Protein 2YGN (pdb70)

Foldseek 3Di:
DAQKWKWAAQVLVCVFPVGRHIGTQADRQGDPCCPPPVVVVVADAGEAVDFKGKMKIARQDPWKKKKAFPFQQKPAVFWGGKDWPDPRIDIGHNIDIIIIGTGGPQPFAKIKTDGDMFMATPVRDTRGNPPPDIHIHGHD

CATH classification: 2.60.40.2170

B-factor: mean 44.49, std 20.88, range [18.95, 128.56]

Organism: Homo sapiens (NCBI:txid9606)

InterPro domains:
  IPR000742 EGF-like domain [PS00022] (198-209)
  IPR000742 EGF-like domain [PS00022] (294-305)
  IPR000742 EGF-like domain [PS00022] (326-337)
  IPR000742 EGF-like domain [PS01186] (198-209)
  IPR000742 EGF-like domain [PS01186] (294-305)
  IPR000742 EGF-like domain [PS01186] (326-337)
  IPR000742 EGF-like domain [PS50026] (178-210)
  IPR000742 EGF-like domain [PS50026] (211-242)
  IPR000742 EGF-like domain [PS50026] (274-306)
  IPR000742 EGF-like domain [PS50026] (307-338)
  IPR000742 EGF-like domain [SM00181] (181-210)
  IPR000742 EGF-like domain [SM00181] (213-242)
  IPR000742 EGF-like domain [SM00181] (245-274)
  IPR000742 EGF-like domain [SM00181] (277-306)
  IPR000742 EGF-like domain [SM00181] (309-338)
  IPR003306 WIF domain [PF02019] (38-171)
  IPR003306 WIF domain [PS50814] (38-177)
  IPR003306 WIF domain [SM00469] (35-179)
  IPR013032 EGF-like, conserved site [PF12661] (186-204)
  IPR013032 EGF-like, conserved site [PF12661] (218-236)

Nearest PDB structures (foldseek):
  2ygn-assembly1_A-2  TM=1.007E+00  e=1.236E-25  Homo sapiens
  2ygo-assembly1_A-2  TM=1.006E+00  e=1.658E-24  Homo sapiens
  2ygp-assembly1_A-2  TM=1.005E+00  e=6.072E-24  Homo sapiens
  2ygq-assembly1_A  TM=9.968E-01  e=1.737E-22  Homo sapiens
  8rbz-assembly1_g  TM=4.155E-01  e=3.427E-02  Homo sapiens

Secondary structure (DSSP, 8-state):
---EEEEE-HHHHHHHHS--S-EEEES----GGGTS---GGG---B-TT-SEEEEEEEE-SSS-EEEEEEEEEE----BPPPEESS-SEEEPP--EEEEEE--B----EEEEEEEEEEEEETTS-B----TT--EEEEE-

Radius of gyration: 15.17 Å; Cα contacts (8 Å, |Δi|>4): 329; chains: 1; bounding box: 29×44×28 Å

Structure (mmCIF, N/CA/C/O backbone):
data_2YGN
#
_entry.id   2YGN
#
_cell.length_a   49.912
_cell.length_b   134.138
_cell.length_c   60.378
_cell.angle_alpha   90.00
_cell.angle_beta   90.00
_cell.angle_gamma   90.00
#
_symmetry.space_group_name_H-M   'C 2 2 2'
#
loop_
_entity.id
_entity.type
_entity.pdbx_description
1 polymer 'WNT INHIBITORY FACTOR 1'
2 non-polymer 1,2-DIACYL-SN-GLYCERO-3-PHOSHOCHOLINE
3 non-polymer 2-acetamido-2-deoxy-beta-D-glucopyranose
4 non-polymer 'ACETATE ION'
5 water water
#
loop_
_atom_site.group_PDB
_atom_site.id
_atom_site.type_symbol
_atom_site.label_atom_id
_atom_site.label_alt_id
_atom_site.label_comp_id
_atom_site.label_asym_id
_atom_site.label_entity_id
_atom_site.label_seq_id
_atom_site.pdbx_PDB_ins_code
_atom_site.Cartn_x
_atom_site.Cartn_y
_atom_site.Cartn_z
_atom_site.occupancy
_atom_site.B_iso_or_equiv
_atom_site.auth_seq_id
_atom_site.auth_comp_id
_atom_site.auth_asym_id
_atom_site.auth_atom_id
_atom_site.pdbx_PDB_model_num
ATOM 1 N N . THR A 1 2 ? 8.627 -36.901 7.781 1.00 94.13 33 THR A N 1
ATOM 2 C CA . THR A 1 2 ? 8.538 -35.596 8.437 1.00 92.49 33 THR A CA 1
ATOM 3 C C . THR A 1 2 ? 7.114 -35.028 8.345 1.00 91.33 33 THR A C 1
ATOM 4 O O . THR A 1 2 ? 6.309 -35.510 7.539 1.00 91.57 33 THR A O 1
ATOM 8 N N . GLY A 1 3 ? 6.824 -34.025 9.180 1.00 59.86 34 GLY A N 1
ATOM 9 C CA . GLY A 1 3 ? 5.526 -33.359 9.237 1.00 56.04 34 GLY A CA 1
ATOM 10 C C . GLY A 1 3 ? 5.195 -32.569 7.984 1.00 53.48 34 GLY A C 1
ATOM 11 O O . GLY A 1 3 ? 6.085 -32.230 7.193 1.00 54.44 34 GLY A O 1
ATOM 12 N N . SER A 1 4 ? 3.910 -32.274 7.790 1.00 41.08 35 SER A N 1
ATOM 13 C CA . SER A 1 4 ? 3.460 -31.548 6.603 1.00 39.07 35 SER A CA 1
ATOM 14 C C . SER A 1 4 ? 2.684 -30.274 6.930 1.00 37.96 35 SER A C 1
ATOM 15 O O . SER A 1 4 ? 2.340 -29.532 6.010 1.00 37.36 35 SER A O 1
ATOM 18 N N . LEU A 1 5 ? 2.361 -30.046 8.218 1.00 32.74 36 LEU A N 1
ATOM 19 C CA . LEU A 1 5 ? 1.597 -28.878 8.605 1.00 31.61 36 LEU A CA 1
ATOM 20 C C . LEU A 1 5 ? 2.410 -27.605 8.580 1.00 30.39 36 LEU A C 1
ATOM 21 O O . LEU A 1 5 ? 3.559 -27.593 9.040 1.00 28.28 36 LEU A O 1
ATOM 26 N N . TYR A 1 6 ? 1.800 -26.523 8.054 1.00 23.71 37 TYR A N 1
ATOM 27 C CA . TYR A 1 6 ? 2.399 -25.179 8.057 1.00 23.97 37 TYR A CA 1
ATOM 28 C C . TYR A 1 6 ? 1.382 -24.154 8.488 1.00 25.25 37 TYR A C 1
ATOM 29 O O . TYR A 1 6 ? 0.220 -24.219 8.081 1.00 23.22 37 TYR A O 1
ATOM 38 N N . LEU A 1 7 ? 1.835 -23.180 9.280 1.00 22.01 38 LEU A N 1
ATOM 39 C CA . LEU A 1 7 ? 1.065 -22.014 9.699 1.00 21.03 38 LEU A CA 1
ATOM 40 C C . LEU A 1 7 ? 2.028 -20.826 9.634 1.00 26.25 38 LEU A C 1
ATOM 41 O O . LEU A 1 7 ? 3.141 -20.890 10.183 1.00 26.10 38 LEU A O 1
ATOM 46 N N . TRP A 1 8 ? 1.622 -19.774 8.944 1.00 22.23 39 TRP A N 1
ATOM 47 C CA . TRP A 1 8 ? 2.463 -18.590 8.857 1.00 24.39 39 TRP A CA 1
ATOM 48 C C . TRP A 1 8 ? 1.658 -17.333 8.656 1.00 27.24 39 TRP A C 1
ATOM 49 O O . TRP A 1 8 ? 0.468 -17.397 8.351 1.00 24.76 39 TRP A O 1
ATOM 60 N N . ILE A 1 9 ? 2.309 -16.189 8.836 1.00 23.73 40 ILE A N 1
ATOM 61 C CA . ILE A 1 9 ? 1.707 -14.898 8.556 1.00 25.10 40 ILE A CA 1
ATOM 62 C C . ILE A 1 9 ? 2.425 -14.437 7.296 1.00 30.58 40 ILE A C 1
ATOM 63 O O . ILE A 1 9 ? 3.656 -14.351 7.302 1.00 29.48 40 ILE A O 1
ATOM 68 N N . ASP A 1 10 ? 1.666 -14.216 6.210 1.00 29.22 41 ASP A N 1
ATOM 69 C CA . ASP A 1 10 ? 2.235 -13.833 4.915 1.00 30.17 41 ASP A CA 1
ATOM 70 C C . ASP A 1 10 ? 2.975 -12.483 5.017 1.00 35.91 41 ASP A C 1
ATOM 71 O O . ASP A 1 10 ? 2.596 -11.637 5.822 1.00 33.79 41 ASP A O 1
ATOM 76 N N . ALA A 1 11 ? 4.007 -12.294 4.189 1.00 36.96 42 ALA A N 1
ATOM 77 C CA . ALA A 1 11 ? 4.856 -11.087 4.133 1.00 39.12 42 ALA A CA 1
ATOM 78 C C . ALA A 1 11 ? 4.086 -9.749 4.106 1.00 44.45 42 ALA A C 1
ATOM 79 O O . ALA A 1 11 ? 4.507 -8.795 4.770 1.00 44.72 42 ALA A O 1
ATOM 81 N N . HIS A 1 12 ? 2.947 -9.691 3.382 1.00 43.37 43 HIS A N 1
ATOM 82 C CA . HIS A 1 12 ? 2.151 -8.463 3.293 1.00 44.89 43 HIS A CA 1
ATOM 83 C C . HIS A 1 12 ? 1.478 -8.113 4.598 1.00 45.45 43 HIS A C 1
ATOM 84 O O . HIS A 1 12 ? 1.580 -6.971 5.060 1.00 45.25 43 HIS A O 1
ATOM 91 N N . GLN A 1 13 ? 0.861 -9.118 5.234 1.00 35.40 44 GLN A N 1
ATOM 92 C CA . GLN A 1 13 ? 0.232 -8.956 6.529 1.00 32.38 44 GLN A CA 1
ATOM 93 C C . GLN A 1 13 ? 1.288 -8.632 7.572 1.00 35.42 44 GLN A C 1
ATOM 94 O O . GLN A 1 13 ? 1.046 -7.790 8.431 1.00 33.76 44 GLN A O 1
ATOM 100 N N . ALA A 1 14 ? 2.451 -9.307 7.511 1.00 32.89 45 ALA A N 1
ATOM 101 C CA . ALA A 1 14 ? 3.552 -9.093 8.452 1.00 34.26 45 ALA A CA 1
ATOM 102 C C . ALA A 1 14 ? 4.050 -7.625 8.375 1.00 43.44 45 ALA A C 1
ATOM 103 O O . ALA A 1 14 ? 4.315 -7.015 9.412 1.00 44.05 45 ALA A O 1
ATOM 105 N N . ARG A 1 15 ? 4.164 -7.079 7.145 1.00 39.50 46 ARG A N 1
ATOM 106 C CA . ARG A 1 15 ? 4.578 -5.695 6.889 1.00 42.26 46 ARG A CA 1
ATOM 107 C C . ARG A 1 15 ? 3.650 -4.715 7.620 1.00 46.65 46 ARG A C 1
ATOM 108 O O . ARG A 1 15 ? 4.126 -3.870 8.363 1.00 47.06 46 ARG A O 1
ATOM 116 N N . VAL A 1 16 ? 2.329 -4.881 7.451 1.00 46.41 47 VAL A N 1
ATOM 117 C CA . VAL A 1 16 ? 1.268 -4.089 8.092 1.00 46.96 47 VAL A CA 1
ATOM 118 C C . VAL A 1 16 ? 1.373 -4.186 9.633 1.00 50.34 47 VAL A C 1
ATOM 119 O O . VAL A 1 16 ? 1.137 -3.203 10.338 1.00 49.25 47 VAL A O 1
ATOM 123 N N . LEU A 1 17 ? 1.744 -5.373 10.148 1.00 43.40 48 LEU A N 1
ATOM 124 C CA . LEU A 1 17 ? 1.824 -5.602 11.580 1.00 43.29 48 LEU A CA 1
ATOM 125 C C . LEU A 1 17 ? 3.115 -5.130 12.247 1.00 50.19 48 LEU A C 1
ATOM 126 O O . LEU A 1 17 ? 3.033 -4.480 13.282 1.00 50.45 48 LEU A O 1
ATOM 131 N N . ILE A 1 18 ? 4.291 -5.489 11.705 1.00 51.99 49 ILE A N 1
ATOM 132 C CA . ILE A 1 18 ? 5.596 -5.153 12.313 1.00 53.92 49 ILE A CA 1
ATOM 133 C C . ILE A 1 18 ? 6.561 -4.288 11.469 1.00 61.66 49 ILE A C 1
ATOM 134 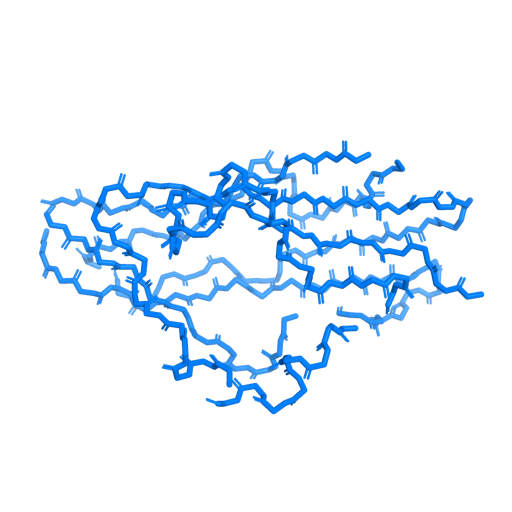O O . ILE A 1 18 ? 7.649 -3.971 11.945 1.00 63.12 49 ILE A O 1
ATOM 139 N N . GLY A 1 19 ? 6.187 -3.959 10.236 1.00 67.96 50 GLY A N 1
ATOM 140 C CA . GLY A 1 19 ? 7.018 -3.146 9.351 1.00 70.16 50 GLY A CA 1
ATOM 141 C C . GLY A 1 19 ? 7.960 -3.902 8.429 1.00 76.30 50 GLY A C 1
ATOM 142 O O . GLY A 1 19 ? 8.435 -3.327 7.443 1.00 77.52 50 GLY A O 1
ATOM 143 N N . PHE A 1 20 ? 8.254 -5.184 8.743 1.00 76.39 51 PHE A N 1
ATOM 144 C CA . PHE A 1 20 ? 9.156 -6.036 7.958 1.00 76.60 51 PHE A CA 1
ATOM 145 C C . PHE A 1 20 ? 8.365 -6.967 7.026 1.00 76.42 51 PHE A C 1
ATOM 146 O O . PHE A 1 20 ? 7.560 -7.772 7.498 1.00 74.80 51 PHE A O 1
ATOM 154 N N . GLU A 1 21 ? 8.574 -6.832 5.704 1.00 54.15 52 GLU A N 1
ATOM 155 C CA . GLU A 1 21 ? 7.883 -7.623 4.686 1.00 51.42 52 GLU A CA 1
ATOM 156 C C . GLU A 1 21 ? 8.605 -8.952 4.426 1.00 52.13 52 GLU A C 1
ATOM 157 O O . GLU A 1 21 ? 9.409 -9.079 3.501 1.00 52.14 52 GLU A O 1
ATOM 163 N N . GLU A 1 22 ? 8.306 -9.941 5.286 1.00 52.78 53 GLU A N 1
ATOM 164 C CA . GLU A 1 22 ? 8.846 -11.292 5.257 1.00 50.73 53 GLU A CA 1
ATOM 165 C C . GLU A 1 22 ? 7.849 -12.201 5.983 1.00 47.41 53 GLU A C 1
ATOM 166 O O . GLU A 1 22 ? 7.245 -11.788 6.981 1.00 44.48 53 GLU A O 1
ATOM 172 N N . ASP A 1 23 ? 7.660 -13.418 5.466 1.00 43.21 54 ASP A N 1
ATOM 173 C CA . ASP A 1 23 ? 6.766 -14.411 6.072 1.00 40.00 54 ASP A CA 1
ATOM 174 C C . ASP A 1 23 ? 7.205 -14.685 7.503 1.00 41.15 54 ASP A C 1
ATOM 175 O O . ASP A 1 23 ? 8.401 -14.824 7.744 1.00 42.67 54 ASP A O 1
ATOM 180 N N . ILE A 1 24 ? 6.247 -14.751 8.446 1.00 32.45 55 ILE A N 1
ATOM 181 C CA . ILE A 1 24 ? 6.539 -15.100 9.842 1.00 31.11 55 ILE A CA 1
ATOM 182 C C . ILE A 1 24 ? 6.052 -16.532 10.008 1.00 33.17 55 ILE A C 1
ATOM 183 O O . ILE A 1 24 ? 4.845 -16.748 10.038 1.00 29.07 55 ILE A O 1
ATOM 188 N N . LEU A 1 25 ? 6.987 -17.485 10.129 1.00 33.73 56 LEU A N 1
ATOM 189 C CA . LEU A 1 25 ? 6.722 -18.907 10.274 1.00 34.06 56 LEU A CA 1
ATOM 190 C C . LEU A 1 25 ? 6.357 -19.213 11.713 1.00 36.44 56 LEU A C 1
ATOM 191 O O . LEU A 1 25 ? 7.127 -18.907 12.622 1.00 37.98 56 LEU A O 1
ATOM 196 N N . ILE A 1 26 ? 5.185 -19.820 11.921 1.00 29.63 57 ILE A N 1
ATOM 197 C CA . ILE A 1 26 ? 4.705 -20.201 13.260 1.00 26.71 57 ILE A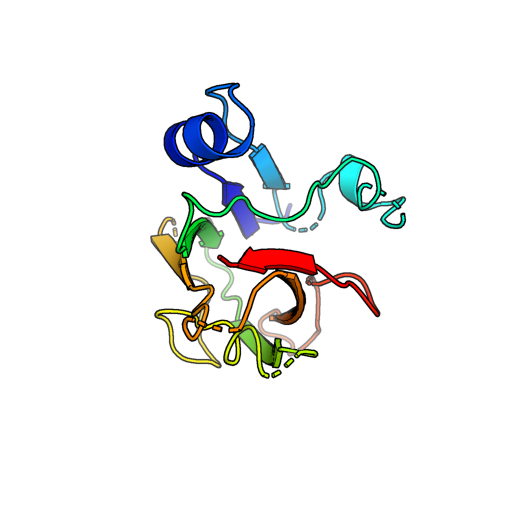 CA 1
ATOM 198 C C . ILE A 1 26 ? 4.847 -21.707 13.431 1.00 30.61 57 ILE A C 1
ATOM 199 O O . ILE A 1 26 ? 5.281 -22.176 14.479 1.00 29.18 57 ILE A O 1
ATOM 204 N N . VAL A 1 27 ? 4.461 -22.472 12.401 1.00 24.76 58 VAL A N 1
ATOM 205 C CA . VAL A 1 27 ? 4.587 -23.922 12.385 1.00 24.05 58 VAL A CA 1
ATOM 206 C C . VAL A 1 27 ? 5.216 -24.286 11.041 1.00 29.02 58 VAL A C 1
ATOM 207 O O . VAL A 1 27 ? 4.742 -23.814 10.015 1.00 26.02 58 VAL A O 1
ATOM 211 N N . SER A 1 28 ? 6.274 -25.097 11.047 1.00 31.38 59 SER A N 1
ATOM 212 C CA . SER A 1 28 ? 6.907 -25.565 9.807 1.00 34.34 59 SER A CA 1
ATOM 213 C C . SER A 1 28 ? 7.133 -27.037 9.924 1.00 38.94 59 SER A C 1
ATOM 214 O O . SER A 1 28 ? 7.751 -27.499 10.891 1.00 37.84 59 SER A O 1
ATOM 217 N N . GLU A 1 29 ? 6.585 -27.791 8.954 1.00 36.30 60 GLU A N 1
ATOM 218 C CA . GLU A 1 29 ? 6.648 -29.255 8.899 1.00 36.43 60 GLU A CA 1
ATOM 219 C C . GLU A 1 29 ? 6.120 -29.879 10.195 1.00 37.68 60 GLU A C 1
ATOM 220 O O . GLU A 1 29 ? 6.752 -30.764 10.777 1.00 36.33 60 GLU A O 1
ATOM 226 N N . GLY A 1 30 ? 4.973 -29.385 10.645 1.00 31.10 61 GLY A N 1
ATOM 227 C CA . GLY A 1 30 ? 4.314 -29.881 11.847 1.00 31.31 61 GLY A CA 1
ATOM 228 C C . GLY A 1 30 ? 5.002 -29.550 13.158 1.00 35.69 61 GLY A C 1
ATOM 229 O O . GLY A 1 30 ? 4.622 -30.093 14.190 1.00 34.61 61 GLY A O 1
ATOM 241 N N . MET A 1 32 ? 6.355 -26.476 15.959 1.00 32.64 63 MET A N 1
ATOM 242 C CA . MET A 1 32 ? 6.268 -25.085 16.424 1.00 32.84 63 MET A CA 1
ATOM 243 C C . MET A 1 32 ? 7.600 -24.383 16.170 1.00 37.79 63 MET A C 1
ATOM 244 O O . MET A 1 32 ? 8.642 -24.993 16.390 1.00 38.50 63 MET A O 1
ATOM 249 N N . ALA A 1 33 ? 7.575 -23.137 15.667 1.00 33.73 64 ALA A N 1
ATOM 250 C CA . ALA A 1 33 ? 8.799 -22.358 15.394 1.00 35.75 64 ALA A CA 1
ATOM 251 C C . ALA A 1 33 ? 9.625 -22.146 16.691 1.00 43.50 64 ALA A C 1
ATOM 252 O O . ALA A 1 33 ? 9.021 -22.028 17.770 1.00 40.71 64 ALA A O 1
ATOM 254 N N . PRO A 1 34 ? 10.986 -22.133 16.618 1.00 52.85 65 PRO A N 1
ATOM 255 C CA . PRO A 1 34 ? 11.790 -22.007 17.856 1.00 54.39 65 PRO A CA 1
ATOM 256 C C . PRO A 1 34 ? 11.489 -20.805 18.739 1.00 57.95 65 PRO A C 1
ATOM 257 O O . PRO A 1 34 ? 11.544 -20.954 19.959 1.00 57.43 65 PRO A O 1
ATOM 261 N N . PHE A 1 35 ? 11.090 -19.653 18.148 1.00 50.32 66 PHE A N 1
ATOM 262 C CA . PHE A 1 35 ? 10.744 -18.450 18.916 1.00 50.49 66 PHE A CA 1
ATOM 263 C C . PHE A 1 35 ? 9.556 -18.643 19.872 1.00 52.40 66 PHE A C 1
ATOM 264 O O . PHE A 1 35 ? 9.419 -17.873 20.811 1.00 52.64 66 PHE A O 1
ATOM 272 N N . THR A 1 36 ? 8.708 -19.663 19.642 1.00 46.39 67 THR A N 1
ATOM 273 C CA . THR A 1 3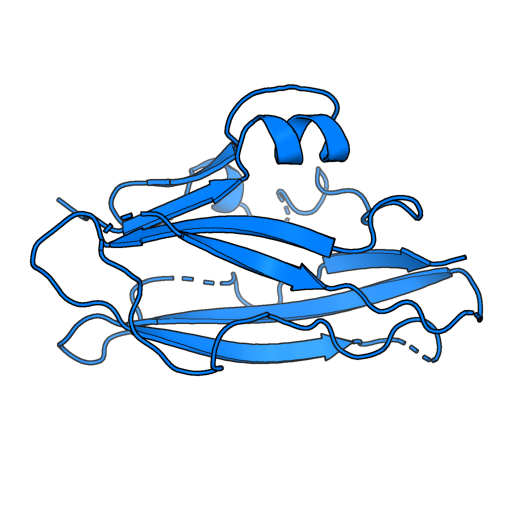6 ? 7.524 -19.915 20.469 1.00 45.40 67 THR A CA 1
ATOM 274 C C . THR A 1 36 ? 7.772 -20.847 21.670 1.00 50.18 67 THR A C 1
ATOM 275 O O . THR A 1 36 ? 6.900 -20.939 22.540 1.00 49.72 67 THR A O 1
ATOM 279 N N . HIS A 1 37 ? 8.919 -21.561 21.704 1.00 57.58 68 HIS A N 1
ATOM 280 C CA . HIS A 1 37 ? 9.266 -22.535 22.767 1.00 58.73 68 HIS A CA 1
ATOM 281 C C . HIS A 1 37 ? 9.238 -21.881 24.166 1.00 61.50 68 HIS A C 1
ATOM 282 O O . HIS A 1 37 ? 8.520 -22.352 25.061 1.00 61.92 68 HIS A O 1
ATOM 289 N N . ASP A 1 38 ? 9.958 -20.755 24.322 1.00 41.00 69 ASP A N 1
ATOM 290 C CA . ASP A 1 38 ? 9.940 -19.963 25.554 1.00 39.31 69 ASP A CA 1
ATOM 291 C C . ASP A 1 38 ? 8.847 -18.918 25.298 1.00 39.71 69 ASP A C 1
ATOM 292 O O . ASP A 1 38 ? 9.117 -17.754 24.967 1.00 39.33 69 ASP A O 1
ATOM 297 N N . PHE A 1 39 ? 7.605 -19.364 25.418 1.00 37.37 70 PHE A N 1
ATOM 298 C CA . PHE A 1 39 ? 6.443 -18.556 25.098 1.00 37.17 70 PHE A CA 1
ATOM 299 C C . PHE A 1 39 ? 6.291 -17.255 25.851 1.00 38.79 70 PHE A C 1
ATOM 300 O O . PHE A 1 39 ? 5.877 -16.251 25.253 1.00 36.85 70 PHE A O 1
ATOM 308 N N . ARG A 1 40 ? 6.619 -17.250 27.152 1.00 32.48 71 ARG A N 1
ATOM 309 C CA . ARG A 1 40 ? 6.513 -16.018 27.940 1.00 32.93 71 ARG A CA 1
ATOM 310 C C . ARG A 1 40 ? 7.476 -14.965 27.461 1.00 38.29 71 ARG A C 1
ATOM 311 O O . ARG A 1 40 ? 7.122 -13.781 27.432 1.00 38.90 71 ARG A O 1
ATOM 330 N N . ALA A 1 42 ? 8.503 -14.807 24.292 1.00 40.06 73 ALA A N 1
ATOM 331 C CA . ALA A 1 42 ? 7.914 -14.458 22.988 1.00 39.46 73 ALA A CA 1
ATOM 332 C C . ALA A 1 42 ? 6.772 -13.453 23.132 1.00 42.49 73 ALA A C 1
ATOM 333 O O . ALA A 1 42 ? 6.721 -12.483 22.372 1.00 42.11 73 ALA A O 1
ATOM 335 N N . GLN A 1 43 ? 5.887 -13.645 24.131 1.00 39.86 74 GLN A N 1
ATOM 336 C CA . GLN A 1 43 ? 4.768 -12.731 24.409 1.00 40.92 74 GLN A CA 1
ATOM 337 C C . GLN A 1 43 ? 5.231 -11.300 24.719 1.00 49.71 74 GLN A C 1
ATOM 338 O O . GLN A 1 43 ? 4.474 -10.363 24.462 1.00 49.32 74 GLN A O 1
ATOM 344 N N . GLN A 1 44 ? 6.459 -11.128 25.284 1.00 49.00 75 GLN A N 1
ATOM 345 C CA . GLN A 1 44 ? 7.016 -9.799 25.599 1.00 51.53 75 GLN A CA 1
ATOM 346 C C . GLN A 1 44 ? 7.387 -9.022 24.344 1.00 57.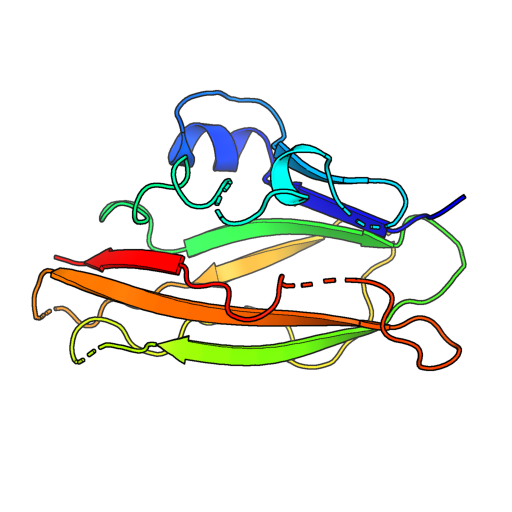63 75 GLN A C 1
ATOM 347 O O . GLN A 1 44 ? 7.357 -7.795 24.356 1.00 59.24 75 GLN A O 1
ATOM 353 N N . ARG A 1 45 ? 7.737 -9.738 23.269 1.00 59.09 76 ARG A N 1
ATOM 354 C CA . ARG A 1 45 ? 8.084 -9.171 21.969 1.00 59.74 76 ARG A CA 1
ATOM 355 C C . ARG A 1 45 ? 6.820 -9.014 21.085 1.00 62.24 76 ARG A C 1
ATOM 356 O O . ARG A 1 45 ? 6.927 -8.681 19.907 1.00 62.62 76 ARG A O 1
ATOM 364 N N . MET A 1 46 ? 5.632 -9.250 21.664 1.00 50.88 77 MET A N 1
ATOM 365 C CA . MET A 1 46 ? 4.336 -9.145 20.996 1.00 49.43 77 MET A CA 1
ATOM 366 C C . MET A 1 46 ? 3.585 -7.920 21.521 1.00 55.32 77 MET A C 1
ATOM 367 O O . MET A 1 46 ? 3.001 -7.999 22.602 1.00 54.36 77 MET A O 1
ATOM 372 N N . PRO A 1 47 ? 3.552 -6.776 20.798 1.00 70.41 78 PRO A N 1
ATOM 373 C CA . PRO A 1 47 ? 2.779 -5.635 21.310 1.00 71.05 78 PRO A CA 1
ATOM 374 C C . PRO A 1 47 ? 1.286 -5.833 21.040 1.00 71.61 78 PRO A C 1
ATOM 375 O O . PRO A 1 47 ? 0.904 -6.683 20.220 1.00 69.22 78 PRO A O 1
ATOM 379 N N . ALA A 1 48 ? 0.449 -5.077 21.767 1.00 53.12 79 ALA A N 1
ATOM 380 C CA . ALA A 1 48 ? -0.997 -5.093 21.616 1.00 52.56 79 ALA A CA 1
ATOM 381 C C . ALA A 1 48 ? -1.330 -4.637 20.203 1.00 56.91 79 ALA A C 1
ATOM 382 O O . ALA A 1 48 ? -0.848 -3.572 19.799 1.00 58.76 79 ALA A O 1
ATOM 384 N N . ILE A 1 49 ? -2.086 -5.473 19.427 1.00 43.52 80 ILE A N 1
ATOM 385 C CA . ILE A 1 49 ? -2.522 -5.215 18.038 1.00 41.87 80 ILE A CA 1
ATOM 386 C C . ILE A 1 49 ? -3.034 -3.753 17.899 1.00 46.61 80 ILE A C 1
ATOM 387 O O . ILE A 1 49 ? -3.936 -3.360 18.635 1.00 45.00 80 ILE A O 1
ATOM 392 N N . PRO A 1 50 ? -2.431 -2.944 17.002 1.00 52.97 81 PRO A N 1
ATOM 393 C CA . PRO A 1 50 ? -2.810 -1.524 16.906 1.00 54.28 81 PRO A CA 1
ATOM 394 C C . PRO A 1 50 ? -4.227 -1.247 16.444 1.00 56.99 81 PRO A C 1
ATOM 395 O O . PRO A 1 50 ? -4.854 -2.096 15.806 1.00 55.22 81 PRO A O 1
ATOM 399 N N . VAL A 1 51 ? -4.705 -0.021 16.736 1.00 47.57 82 VAL A N 1
ATOM 400 C CA . VAL A 1 51 ? -6.034 0.487 16.385 1.00 47.05 82 VAL A CA 1
ATOM 401 C C . VAL A 1 51 ? -6.356 0.388 14.898 1.00 50.09 82 VAL A C 1
ATOM 402 O O . VAL A 1 51 ? -7.519 0.166 14.563 1.00 50.29 82 VAL A O 1
ATOM 406 N N . ASN A 1 52 ? -5.344 0.550 14.012 1.00 48.78 83 ASN A N 1
ATOM 407 C CA . ASN A 1 52 ? -5.534 0.513 12.556 1.00 49.29 83 ASN A CA 1
ATOM 408 C C . ASN A 1 52 ? -5.853 -0.879 11.991 1.00 52.37 83 ASN A C 1
ATOM 409 O O . ASN A 1 52 ? -6.447 -0.977 10.908 1.00 51.95 83 ASN A O 1
ATOM 414 N N . ILE A 1 53 ? -5.445 -1.945 12.712 1.00 52.43 84 ILE A N 1
ATOM 415 C CA . ILE A 1 53 ? -5.678 -3.343 12.310 1.00 49.62 84 ILE A CA 1
ATOM 416 C C . ILE A 1 53 ? -7.001 -3.847 12.937 1.00 50.22 84 ILE A C 1
ATOM 417 O O . ILE A 1 53 ? -7.110 -3.868 14.151 1.00 50.94 84 ILE A O 1
ATOM 422 N N . HIS A 1 54 ? -8.000 -4.207 12.117 1.00 41.49 85 HIS A N 1
ATOM 423 C CA . HIS A 1 54 ? -9.300 -4.704 12.591 1.00 41.48 85 HIS A CA 1
ATOM 424 C C . HIS A 1 54 ? -9.368 -6.248 12.495 1.00 39.06 85 HIS A C 1
ATOM 425 O O . HIS A 1 54 ? -10.270 -6.872 13.053 1.00 34.80 85 HIS A O 1
ATOM 432 N N . SER A 1 55 ? -8.430 -6.841 11.739 1.00 38.86 86 SER A N 1
ATOM 433 C CA . SER A 1 55 ? -8.345 -8.282 11.516 1.00 37.35 86 SER A CA 1
ATOM 434 C C . SER A 1 55 ? -6.945 -8.654 11.058 1.00 40.01 86 SER A C 1
ATOM 435 O O . SER A 1 55 ? -6.206 -7.797 10.555 1.00 40.38 86 SER A O 1
ATOM 438 N N . MET A 1 56 ? -6.599 -9.942 11.197 1.00 35.77 87 MET A N 1
ATOM 439 C CA . MET A 1 56 ? -5.285 -10.455 10.834 1.00 34.63 87 MET A CA 1
ATOM 440 C C . MET A 1 56 ? -5.397 -11.726 9.984 1.00 34.30 87 MET A C 1
ATOM 441 O O . MET A 1 56 ? -6.213 -12.595 10.294 1.00 31.73 87 MET A O 1
ATOM 446 N N . ASN A 1 57 ? -4.551 -11.834 8.941 1.00 31.34 88 ASN A N 1
ATOM 447 C CA . ASN A 1 57 ? -4.538 -12.980 8.035 1.00 29.93 88 ASN A CA 1
ATOM 448 C C . ASN A 1 57 ? -3.477 -13.981 8.416 1.00 31.21 88 ASN A C 1
ATOM 449 O O . ASN A 1 57 ? -2.294 -13.644 8.461 1.00 29.96 88 ASN A O 1
ATOM 454 N N . PHE A 1 58 ? -3.907 -15.220 8.684 1.00 26.84 89 PHE A N 1
ATOM 455 C CA . PHE A 1 58 ? -3.005 -16.336 8.949 1.00 25.23 89 PHE A CA 1
ATOM 456 C C . PHE A 1 58 ? -3.125 -17.277 7.760 1.00 27.33 89 PHE A C 1
ATOM 457 O O . PHE A 1 58 ? -4.219 -17.448 7.230 1.00 27.25 89 PHE A O 1
ATOM 465 N N . THR A 1 59 ? -2.020 -17.888 7.351 1.00 21.72 90 THR A N 1
ATOM 466 C CA . THR A 1 59 ? -2.061 -18.829 6.242 1.00 21.37 90 THR A CA 1
ATOM 467 C C . THR A 1 59 ? -1.714 -20.207 6.759 1.00 24.64 90 THR A C 1
ATOM 468 O O . THR A 1 59 ? -0.741 -20.355 7.501 1.00 23.76 90 THR A O 1
ATOM 472 N N . TRP A 1 60 ? -2.517 -21.224 6.393 1.00 21.76 91 TRP A N 1
ATOM 473 C CA . TRP A 1 60 ? -2.192 -22.584 6.815 1.00 22.73 91 TRP A CA 1
ATOM 474 C C . TRP A 1 60 ? -2.389 -23.585 5.703 1.00 25.01 91 TRP A C 1
ATOM 475 O O . TRP A 1 60 ? -3.101 -23.305 4.743 1.00 23.02 91 TRP A O 1
ATOM 486 N N . GLN A 1 61 ? -1.747 -24.724 5.846 1.00 22.90 92 GLN A N 1
ATOM 487 C CA . GLN A 1 61 ? -1.846 -25.851 4.927 1.00 24.07 92 GLN A CA 1
ATOM 488 C C . GLN A 1 61 ? -1.381 -27.173 5.495 1.00 26.80 92 GLN A C 1
ATOM 489 O O . GLN A 1 61 ? -0.452 -27.223 6.309 1.00 23.88 92 GLN A O 1
ATOM 495 N N . ALA A 1 62 ? -2.017 -28.255 5.038 1.00 25.98 93 ALA A N 1
ATOM 496 C CA . ALA A 1 62 ? -1.617 -29.609 5.411 1.00 28.48 93 ALA A CA 1
ATOM 497 C C . ALA A 1 62 ? -1.127 -30.139 4.069 1.00 36.72 93 ALA A C 1
ATOM 498 O O . ALA A 1 62 ? -1.883 -30.668 3.272 1.00 37.49 93 ALA A O 1
ATOM 500 N N . ALA A 1 63 ? 0.119 -29.820 3.783 1.00 36.16 94 ALA A N 1
ATOM 501 C CA . ALA A 1 63 ? 0.823 -30.018 2.529 1.00 38.68 94 ALA A CA 1
ATOM 502 C C . ALA A 1 63 ? 0.951 -31.429 1.960 1.00 45.18 94 ALA A C 1
ATOM 503 O O . ALA A 1 63 ? 1.308 -31.528 0.786 1.00 46.19 94 ALA A O 1
ATOM 505 N N . GLY A 1 64 ? 0.697 -32.484 2.764 1.00 44.65 95 GLY A N 1
ATOM 506 C CA . GLY A 1 64 ? 0.796 -33.880 2.324 1.00 46.92 95 GLY A CA 1
ATOM 507 C C . GLY A 1 64 ? -0.513 -34.623 2.086 1.00 52.97 95 GLY A C 1
ATOM 508 O O . GLY A 1 64 ? -1.536 -33.993 1.805 1.00 54.25 95 GLY A O 1
ATOM 509 N N . GLN A 1 65 ? -0.486 -35.990 2.195 1.00 42.67 96 GLN A N 1
ATOM 510 C CA . GLN A 1 65 ? -1.639 -36.900 2.037 1.00 41.87 96 GLN A CA 1
ATOM 511 C C . GLN A 1 65 ? -2.392 -37.108 3.379 1.00 41.55 96 GLN A C 1
ATOM 512 O O . GLN A 1 65 ? -3.591 -37.390 3.379 1.00 38.87 96 GLN A O 1
ATOM 518 N N . ALA A 1 66 ? -1.677 -36.983 4.505 1.00 44.35 97 ALA A N 1
ATOM 519 C CA . ALA A 1 66 ? -2.240 -37.114 5.856 1.00 43.19 97 ALA A CA 1
ATOM 520 C C . ALA A 1 66 ? -3.306 -36.030 6.094 1.00 42.69 97 ALA A C 1
ATOM 521 O O . ALA A 1 66 ? -3.139 -34.904 5.632 1.00 41.82 97 ALA A O 1
ATOM 523 N N . GLU A 1 67 ? -4.418 -36.392 6.758 1.00 34.34 98 GLU A N 1
ATOM 524 C CA . GLU A 1 67 ? -5.501 -35.465 7.091 1.00 32.28 98 GLU A CA 1
ATOM 525 C C . GLU A 1 67 ? -5.284 -34.952 8.493 1.00 31.68 98 GLU A C 1
ATOM 526 O O . GLU A 1 67 ? -4.895 -35.719 9.376 1.00 30.54 98 GLU A O 1
ATOM 532 N N . TYR A 1 68 ? -5.524 -33.654 8.702 1.00 27.68 99 TYR A N 1
ATOM 533 C CA . TYR A 1 68 ? -5.400 -33.034 10.020 1.00 25.80 99 TYR A CA 1
ATOM 534 C C . TYR A 1 68 ? -6.627 -32.231 10.270 1.00 27.34 99 TYR A C 1
ATOM 535 O O . TYR A 1 68 ? -7.206 -31.659 9.343 1.00 27.58 99 TYR A O 1
ATOM 544 N N . PHE A 1 69 ? -7.047 -32.219 11.525 1.00 20.04 100 PHE A N 1
ATOM 545 C CA . PHE A 1 69 ? -8.281 -31.557 11.940 1.00 19.41 100 PHE A CA 1
ATOM 546 C C . PHE A 1 69 ? -7.955 -30.472 12.926 1.00 25.03 100 PHE A C 1
ATOM 547 O O . PHE A 1 69 ? -7.218 -30.707 13.878 1.00 26.05 100 PHE A O 1
ATOM 555 N N . TYR A 1 70 ? -8.538 -29.303 12.739 1.00 21.16 101 TYR A N 1
ATOM 556 C CA . TYR A 1 70 ? -8.317 -28.242 13.688 1.00 20.61 101 TYR A CA 1
ATOM 557 C C . TYR A 1 70 ? -9.604 -28.018 14.440 1.00 23.97 101 TYR A C 1
ATOM 558 O O . TYR A 1 70 ? -10.693 -28.321 13.935 1.00 23.45 101 TYR A O 1
ATOM 567 N N . GLU A 1 71 ? -9.490 -27.432 15.609 1.00 20.68 102 GLU A N 1
ATOM 568 C CA . GLU A 1 71 ? -10.651 -27.018 16.378 1.00 21.35 102 GLU A CA 1
ATOM 569 C C . GLU A 1 71 ? -10.340 -25.779 17.186 1.00 24.94 102 GLU A C 1
ATOM 570 O O . GLU A 1 71 ? -9.353 -25.779 17.931 1.00 25.02 102 GLU A O 1
ATOM 576 N N . PHE A 1 72 ? -11.196 -24.742 17.069 1.00 19.21 103 PHE A N 1
ATOM 577 C CA . PHE A 1 72 ? -11.089 -23.535 17.884 1.00 20.18 103 PHE A CA 1
ATOM 578 C C . PHE A 1 72 ? -11.845 -23.822 19.157 1.00 26.69 103 PHE A C 1
ATOM 579 O O . PHE A 1 72 ? -13.079 -23.943 19.125 1.00 26.41 103 PHE A O 1
ATOM 587 N N . LEU A 1 73 ? -11.107 -24.025 20.263 1.00 24.20 104 LEU A N 1
ATOM 588 C CA . LEU A 1 73 ? -11.705 -24.348 21.573 1.00 25.07 104 LEU A CA 1
ATOM 589 C C . LEU A 1 73 ? -12.200 -23.136 22.330 1.00 30.28 104 LEU A C 1
ATOM 590 O O . LEU A 1 73 ? -13.138 -23.250 23.110 1.00 30.42 104 LEU A O 1
ATOM 595 N N . SER A 1 74 ? -11.551 -21.988 22.124 1.00 25.04 105 SER A N 1
ATOM 596 C CA . SER A 1 74 ? -11.903 -20.727 22.751 1.00 25.10 105 SER A CA 1
ATOM 597 C C . SER A 1 74 ? -11.540 -19.540 21.880 1.00 28.16 105 SER A C 1
ATOM 598 O O . SER A 1 74 ? -10.393 -19.399 21.437 1.00 26.69 105 SER A O 1
ATOM 601 N N . LEU A 1 75 ? -12.541 -18.707 21.620 1.00 26.95 106 LEU A N 1
ATOM 602 C CA . LEU A 1 75 ? -12.475 -17.414 20.931 1.00 26.77 106 LEU A CA 1
ATOM 603 C C . LEU A 1 75 ? -13.181 -16.518 21.933 1.00 32.36 106 LEU A C 1
ATOM 604 O O . LEU A 1 75 ? -14.410 -16.449 21.940 1.00 31.35 106 LEU A O 1
ATOM 609 N N . ARG A 1 76 ? -12.409 -15.947 22.875 1.00 28.01 107 ARG A N 1
ATOM 610 C CA . ARG A 1 76 ? -13.011 -15.216 23.989 1.00 29.80 107 ARG A CA 1
ATOM 611 C C . ARG A 1 76 ? -12.338 -13.880 24.294 1.00 34.97 107 ARG A C 1
ATOM 612 O O . ARG A 1 76 ? -11.120 -13.846 24.467 1.00 33.94 107 ARG A O 1
ATOM 620 N N . SER A 1 77 ? -13.140 -12.795 24.433 1.00 29.92 108 SER A N 1
ATOM 621 C CA . SER A 1 77 ? -12.602 -11.496 24.855 1.00 31.47 108 SER A CA 1
ATOM 622 C C . SER A 1 77 ? -12.656 -11.506 26.367 1.00 36.16 108 SER A C 1
ATOM 623 O O . SER A 1 77 ? -13.647 -11.949 26.924 1.00 35.08 108 SER A O 1
ATOM 626 N N . LEU A 1 78 ? -11.625 -11.004 27.026 1.00 37.20 109 LEU A N 1
ATOM 627 C CA . LEU A 1 78 ? -11.628 -10.926 28.488 1.00 40.58 109 LEU A CA 1
ATOM 628 C C . LEU A 1 78 ? -12.060 -9.528 28.988 1.00 50.72 109 LEU A C 1
ATOM 629 O O . LEU A 1 78 ? -12.246 -9.324 30.197 1.00 52.87 109 LEU A O 1
ATOM 634 N N . ASP A 1 79 ? -12.295 -8.605 28.030 1.00 44.27 110 ASP A N 1
ATOM 635 C CA . ASP A 1 79 ? -12.743 -7.223 28.201 1.00 45.94 110 ASP A CA 1
ATOM 636 C C . ASP A 1 79 ? -13.900 -6.972 27.208 1.00 49.01 110 ASP A C 1
ATOM 637 O O . ASP A 1 79 ? -13.740 -6.282 26.197 1.00 47.89 110 ASP A O 1
ATOM 653 N N . GLY A 1 81 ? -16.446 -5.155 27.348 1.00 58.08 112 GLY A N 1
ATOM 654 C CA . GLY A 1 81 ? -16.882 -3.769 27.271 1.00 59.41 112 GLY A CA 1
ATOM 655 C C . GLY A 1 81 ? -16.105 -2.989 26.235 1.00 61.34 112 GLY A C 1
ATOM 656 O O . GLY A 1 81 ? -16.585 -1.964 25.746 1.00 62.99 112 GLY A O 1
ATOM 657 N N . ILE A 1 82 ? -14.887 -3.476 25.898 1.00 49.72 113 ILE A N 1
ATOM 658 C CA . ILE A 1 82 ? -13.970 -2.876 24.926 1.00 47.80 113 ILE A CA 1
ATOM 659 C C . ILE A 1 82 ? -14.064 -3.575 23.549 1.00 47.93 113 ILE A C 1
ATOM 660 O O . ILE A 1 82 ? -14.208 -2.908 22.521 1.00 47.28 113 ILE A O 1
ATOM 665 N N . MET A 1 83 ? -13.953 -4.916 23.536 1.00 44.16 114 MET A N 1
ATOM 666 C CA . MET A 1 83 ? -13.963 -5.708 22.303 1.00 40.49 114 MET A CA 1
ATOM 667 C C . MET A 1 83 ? -14.830 -6.909 22.501 1.00 41.42 114 MET A C 1
ATOM 668 O O . MET A 1 83 ? -14.772 -7.536 23.554 1.00 42.38 114 MET A O 1
ATOM 673 N N . ALA A 1 84 ? -15.617 -7.256 21.482 1.00 38.33 115 ALA A N 1
ATOM 674 C CA . ALA A 1 84 ? -16.421 -8.465 21.486 1.00 36.49 115 ALA A CA 1
ATOM 675 C C . ALA A 1 84 ? -15.450 -9.659 21.225 1.00 37.65 115 ALA A C 1
ATOM 676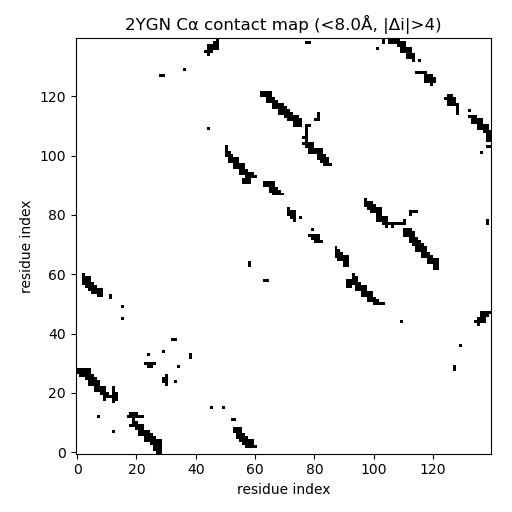 O O . ALA A 1 84 ? -14.276 -9.452 20.885 1.00 36.49 115 ALA A O 1
ATOM 678 N N . ASP A 1 85 ? -15.943 -10.880 21.359 1.00 33.77 116 ASP A N 1
ATOM 679 C CA . ASP A 1 85 ? -15.137 -12.095 21.165 1.00 31.52 116 ASP A CA 1
ATOM 680 C C . ASP A 1 85 ? -14.404 -12.091 19.821 1.00 33.86 116 ASP A C 1
ATOM 681 O O . ASP A 1 85 ? -15.013 -11.683 18.836 1.00 34.62 116 ASP A O 1
ATOM 686 N N . PRO A 1 86 ? -13.101 -12.482 19.743 1.00 29.53 117 PRO A N 1
ATOM 687 C CA . PRO A 1 86 ? -12.448 -12.566 18.424 1.00 28.56 117 PRO A CA 1
ATOM 6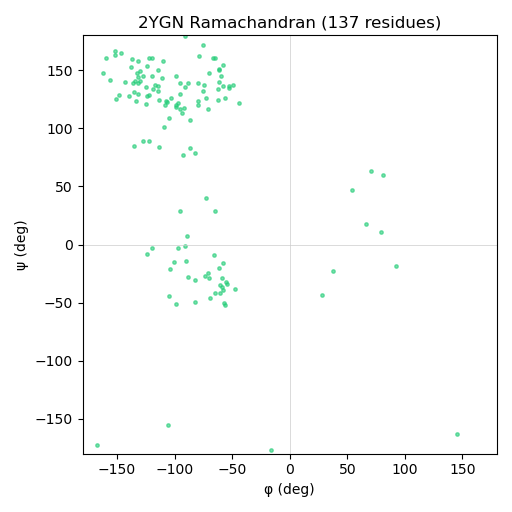88 C C . PRO A 1 86 ? -13.208 -13.527 17.509 1.00 29.28 117 PRO A C 1
ATOM 689 O O . PRO A 1 86 ? -13.892 -14.433 17.981 1.00 27.59 117 PRO A O 1
ATOM 693 N N . THR A 1 87 ? -13.096 -13.325 16.209 1.00 27.61 118 THR A N 1
ATOM 694 C CA . THR A 1 87 ? -13.836 -14.171 15.269 1.00 27.77 118 THR A CA 1
ATOM 695 C C . THR A 1 87 ? -12.889 -14.858 14.321 1.00 28.72 118 THR A C 1
ATOM 696 O O . THR A 1 87 ? -11.778 -14.399 14.153 1.00 26.74 118 THR A O 1
ATOM 700 N N . VAL A 1 88 ? -13.335 -15.946 13.683 1.00 25.57 119 VAL A N 1
ATOM 701 C CA . VAL A 1 88 ? -12.597 -16.594 12.591 1.00 24.52 119 VAL A CA 1
ATOM 702 C C . VAL A 1 88 ? -13.607 -16.767 11.441 1.00 28.67 119 VAL A C 1
ATOM 703 O O . VAL A 1 88 ? -14.796 -16.929 11.718 1.00 29.66 119 VAL A O 1
ATOM 707 N N . ASN A 1 89 ? -13.157 -16.726 10.185 1.00 25.17 120 ASN A N 1
ATOM 708 C CA . ASN A 1 89 ? -14.055 -16.870 9.023 1.00 24.97 120 ASN A CA 1
ATOM 709 C C . ASN A 1 89 ? -14.092 -18.331 8.517 1.00 27.50 120 ASN A C 1
ATOM 710 O O . ASN A 1 89 ? -14.234 -18.598 7.318 1.00 26.40 120 ASN A O 1
ATOM 715 N N . VAL A 1 90 ? -13.870 -19.282 9.444 1.00 23.65 121 VAL A N 1
ATOM 716 C CA . VAL A 1 90 ? -13.869 -20.708 9.121 1.00 22.24 121 VAL A CA 1
ATOM 717 C C . VAL A 1 90 ? -14.756 -21.394 10.159 1.00 27.78 121 VAL A C 1
ATOM 718 O O . VAL A 1 90 ? -14.941 -20.826 11.245 1.00 26.80 121 VAL A O 1
ATOM 722 N N . PRO A 1 91 ? -15.296 -22.607 9.858 1.00 25.79 122 PRO A N 1
ATOM 723 C CA . PRO A 1 91 ? -16.064 -23.338 10.887 1.00 25.41 122 PRO A CA 1
ATOM 724 C C . PRO A 1 91 ? -15.158 -23.649 12.077 1.00 26.42 122 PRO A C 1
ATOM 725 O O . PRO A 1 91 ? -13.949 -23.807 11.887 1.00 24.06 122 PRO A O 1
ATOM 729 N N . LEU A 1 92 ? -15.728 -23.751 13.282 1.00 23.77 123 LEU A N 1
ATOM 730 C CA . LEU A 1 92 ? -14.958 -23.998 14.520 1.00 23.24 123 LEU A CA 1
ATOM 731 C C . LEU A 1 92 ? -14.199 -25.321 14.491 1.00 26.16 123 LEU A C 1
ATOM 732 O O . LEU A 1 92 ? -13.132 -25.435 15.094 1.00 24.06 123 LEU A O 1
ATOM 737 N N . LEU A 1 93 ? -14.784 -26.335 13.850 1.00 22.28 124 LEU A N 1
ATOM 738 C CA . LEU A 1 93 ? -14.157 -27.643 13.697 1.00 21.02 124 LEU A CA 1
ATOM 739 C C . LEU A 1 93 ? -14.064 -27.935 12.209 1.00 24.55 124 LEU A C 1
ATOM 740 O O . LEU A 1 93 ? -15.058 -27.836 11.493 1.00 24.20 124 LEU A O 1
ATOM 745 N N . GLY A 1 94 ? -12.891 -28.303 11.741 1.00 21.59 125 GLY A N 1
ATOM 746 C CA . GLY A 1 94 ? -12.760 -28.613 10.322 1.00 21.70 125 GLY A CA 1
ATOM 747 C C . GLY A 1 94 ? -11.457 -29.292 10.003 1.00 25.61 125 GLY A C 1
ATOM 748 O O . GLY A 1 94 ? -10.700 -29.644 10.918 1.00 23.46 125 GLY A O 1
ATOM 749 N N . THR A 1 95 ? -11.198 -29.467 8.707 1.00 22.11 126 THR A N 1
ATOM 750 C CA A THR A 1 95 ? -9.958 -30.080 8.223 0.50 21.76 126 THR A CA 1
ATOM 751 C CA B THR A 1 95 ? -9.951 -30.074 8.248 0.50 22.48 126 THR A CA 1
ATOM 752 C C . THR A 1 95 ? -8.962 -28.982 7.857 1.00 24.13 126 THR A C 1
ATOM 753 O O . THR A 1 95 ? -9.360 -27.955 7.309 1.00 22.82 126 THR A O 1
ATOM 760 N N . VAL A 1 96 ? -7.676 -29.194 8.129 1.00 21.08 127 VAL A N 1
ATOM 761 C CA . VAL A 1 96 ? -6.673 -28.226 7.723 1.00 20.83 127 VAL A CA 1
ATOM 762 C C . VAL A 1 96 ? -6.605 -28.424 6.191 1.00 23.84 127 VAL A C 1
ATOM 763 O O . VAL A 1 96 ? -6.438 -29.568 5.765 1.00 23.14 127 VAL A O 1
ATOM 767 N N . PRO A 1 97 ? -6.771 -27.367 5.365 1.00 20.26 128 PRO A N 1
ATOM 768 C CA . PRO A 1 97 ? -6.829 -27.588 3.911 1.00 21.20 128 PRO A CA 1
ATOM 769 C C . PRO A 1 97 ? -5.493 -27.996 3.313 1.00 26.35 128 PRO A C 1
ATOM 770 O O . PRO A 1 97 ? -4.455 -27.610 3.839 1.00 25.05 128 PRO A O 1
ATOM 774 N N . HIS A 1 98 ? -5.520 -28.824 2.249 1.00 22.41 129 HIS A N 1
ATOM 775 C CA . HIS A 1 98 ? -4.286 -29.240 1.576 1.00 23.44 129 HIS A CA 1
ATOM 776 C C . HIS A 1 98 ? -3.723 -28.066 0.765 1.00 28.57 129 HIS A C 1
ATOM 777 O O . HIS A 1 98 ? -2.508 -27.912 0.658 1.00 28.65 129 HIS A O 1
ATOM 795 N N . ALA A 1 100 ? -2.969 -24.214 0.497 1.00 24.29 131 ALA A N 1
ATOM 796 C CA . ALA A 1 100 ? -2.706 -23.080 1.418 1.00 23.06 131 ALA A CA 1
ATOM 797 C C . ALA A 1 100 ? -3.845 -22.077 1.359 1.00 27.35 131 ALA A C 1
ATOM 798 O O . ALA A 1 100 ? -4.261 -21.688 0.267 1.00 27.89 131 ALA A O 1
ATOM 800 N N . SER A 1 101 ? -4.442 -21.771 2.530 1.00 22.68 132 SER A N 1
ATOM 801 C CA . SER A 1 101 ? -5.638 -20.953 2.623 1.00 22.56 132 SER A CA 1
ATOM 802 C C . SER A 1 101 ? -5.488 -19.988 3.771 1.00 24.33 132 SER A C 1
ATOM 803 O O . SER A 1 101 ? -4.796 -20.281 4.743 1.00 22.23 132 SER A O 1
ATOM 806 N N . VAL A 1 102 ? -6.179 -18.855 3.664 1.00 22.94 133 VAL A N 1
ATOM 807 C CA . VAL A 1 102 ? -6.136 -17.778 4.634 1.00 23.05 133 VAL A CA 1
ATOM 808 C C . VAL A 1 102 ? -7.279 -17.891 5.614 1.00 26.70 133 VAL A C 1
ATOM 809 O O . VAL A 1 102 ? -8.441 -18.052 5.218 1.00 25.38 133 VAL A O 1
ATOM 813 N N . VAL A 1 103 ? -6.942 -17.818 6.898 1.00 22.71 134 VAL A N 1
ATOM 814 C CA . VAL A 1 103 ? -7.930 -17.745 7.964 1.00 22.74 134 VAL A CA 1
ATOM 815 C C . VAL A 1 103 ? -7.837 -16.296 8.450 1.00 27.96 134 VAL A C 1
ATOM 816 O O . VAL A 1 103 ? -6.750 -15.848 8.836 1.00 26.50 134 VAL A O 1
ATOM 820 N N . GLN A 1 104 ? -8.972 -15.569 8.427 1.00 26.06 135 GLN A N 1
ATOM 821 C CA . GLN A 1 104 ? -9.019 -14.184 8.886 1.00 26.69 135 GLN A CA 1
ATOM 822 C C . GLN A 1 104 ? -9.489 -14.155 10.339 1.00 29.64 135 GLN A C 1
ATOM 823 O O . G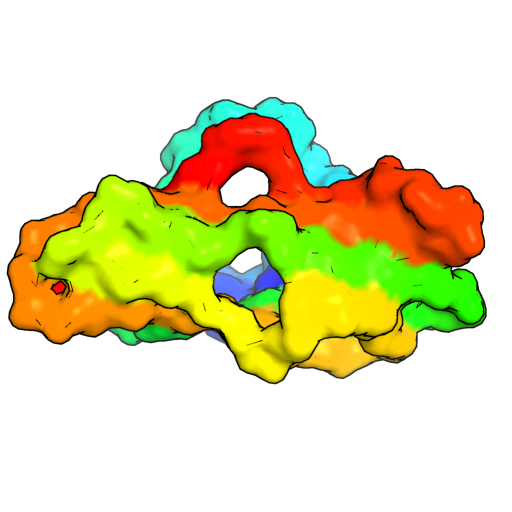LN A 1 104 ? -10.600 -14.591 10.639 1.00 29.22 135 GLN A O 1
ATOM 829 N N . VAL A 1 105 ? -8.627 -13.681 11.252 1.00 25.17 136 VAL A N 1
ATOM 830 C CA . VAL A 1 105 ? -9.007 -13.589 12.658 1.00 24.83 136 VAL A CA 1
ATOM 831 C C . VAL A 1 105 ? -9.423 -12.116 12.877 1.00 32.43 136 VAL A C 1
ATOM 832 O O . VAL A 1 105 ? -8.610 -11.240 12.644 1.00 32.39 136 VAL A O 1
ATOM 836 N N . GLY A 1 106 ? -10.665 -11.874 13.286 1.00 28.95 137 GLY A N 1
ATOM 837 C CA . GLY A 1 106 ? -11.196 -10.521 13.477 1.00 30.31 137 GLY A CA 1
ATOM 838 C C . GLY A 1 106 ? -11.174 -10.083 14.920 1.00 35.90 137 GLY A C 1
ATOM 839 O O . GLY A 1 106 ? -11.350 -10.918 15.823 1.00 34.41 137 GLY A O 1
ATOM 840 N N . PHE A 1 107 ? -10.928 -8.768 15.152 1.00 32.74 138 PHE A N 1
ATOM 841 C CA . PHE A 1 107 ? -10.872 -8.213 16.519 1.00 33.63 138 PHE A CA 1
ATOM 842 C C . PHE A 1 107 ? -11.930 -7.098 16.616 1.00 41.64 138 PHE A C 1
ATOM 843 O O . PHE A 1 107 ? -11.681 -5.975 16.182 1.00 44.00 138 PHE A O 1
ATOM 851 N N . PRO A 1 108 ? -13.172 -7.458 17.000 1.00 36.28 139 PRO A N 1
ATOM 852 C CA . PRO A 1 108 ? -14.271 -6.489 16.910 1.00 37.87 139 PRO A CA 1
ATOM 853 C C . PRO A 1 108 ? -14.423 -5.482 18.044 1.00 42.98 139 PRO A C 1
ATOM 854 O O . PRO A 1 108 ? -15.292 -5.645 18.909 1.00 41.91 139 PRO A O 1
ATOM 858 N N . CYS A 1 109 ? -13.574 -4.432 18.022 1.00 42.98 140 CYS A N 1
ATOM 859 C CA . CYS A 1 109 ? -13.640 -3.304 18.973 1.00 47.42 140 CYS A CA 1
ATOM 860 C C . CYS A 1 109 ? -15.050 -2.713 18.885 1.00 56.12 140 CYS A C 1
ATOM 861 O O . CYS A 1 109 ? -15.530 -2.440 17.781 1.00 54.19 140 CYS A O 1
ATOM 864 N N . LEU A 1 110 ? -15.741 -2.609 20.034 1.00 56.88 141 LEU A N 1
ATOM 865 C CA . LEU A 1 110 ? -17.125 -2.137 20.059 1.00 59.69 141 LEU A CA 1
ATOM 866 C C . LEU A 1 110 ? -17.342 -0.637 19.827 1.00 69.87 141 LEU A C 1
ATOM 867 O O . LEU A 1 110 ? -18.396 -0.249 19.323 1.00 71.08 141 LEU A O 1
ATOM 872 N N . GLY A 1 111 ? -16.350 0.176 20.169 1.00 59.25 142 GLY A N 1
ATOM 873 C CA . GLY A 1 111 ? -16.419 1.625 20.018 1.00 63.22 142 GLY A CA 1
ATOM 874 C C . GLY A 1 111 ? -17.178 2.322 21.132 1.00 73.36 142 GLY A C 1
ATOM 875 O O . GLY A 1 111 ? -17.219 3.552 21.172 1.00 75.49 142 GLY A O 1
ATOM 887 N N . GLN A 1 113 ? -16.293 2.119 24.212 1.00 91.59 144 GLN A N 1
ATOM 888 C CA . GLN A 1 113 ? -15.240 2.345 25.201 1.00 91.34 144 GLN A CA 1
ATOM 889 C C . GLN A 1 113 ? -13.881 2.545 24.502 1.00 93.75 144 GLN A C 1
ATOM 890 O O . GLN A 1 113 ? -13.816 2.570 23.266 1.00 93.40 144 GLN A O 1
ATOM 896 N N . ASP A 1 114 ? -12.805 2.700 25.291 1.00 93.98 145 ASP A N 1
ATOM 897 C CA . ASP A 1 114 ? -11.450 2.909 24.782 1.00 92.58 145 ASP A CA 1
ATOM 898 C C . ASP A 1 114 ? -10.447 2.166 25.675 1.00 91.99 145 ASP A C 1
ATOM 899 O O . ASP A 1 114 ? -10.612 2.148 26.898 1.00 92.59 145 ASP A O 1
ATOM 904 N N . GLY A 1 115 ? -9.437 1.553 25.057 1.00 63.86 146 GLY A N 1
ATOM 905 C CA . GLY A 1 115 ? -8.397 0.822 25.776 1.00 61.17 146 GLY A CA 1
ATOM 906 C C . GLY A 1 115 ? -7.850 -0.419 25.093 1.00 58.02 146 GLY A C 1
ATOM 907 O O . GLY A 1 115 ? -8.003 -0.595 23.883 1.00 55.47 146 GLY A O 1
ATOM 908 N N . VAL A 1 116 ? -7.180 -1.275 25.881 1.00 57.69 147 VAL A N 1
ATOM 909 C CA . VAL A 1 116 ? -6.559 -2.522 25.423 1.00 54.00 147 VAL A CA 1
ATOM 910 C C . VAL A 1 116 ? -7.390 -3.719 25.916 1.00 51.92 147 VAL A C 1
ATOM 911 O O . VAL A 1 116 ? -7.603 -3.863 27.122 1.00 50.40 147 VAL A O 1
ATOM 915 N N . ALA A 1 117 ? -7.866 -4.572 24.979 1.00 47.28 148 ALA A N 1
ATOM 916 C CA . ALA A 1 117 ? -8.65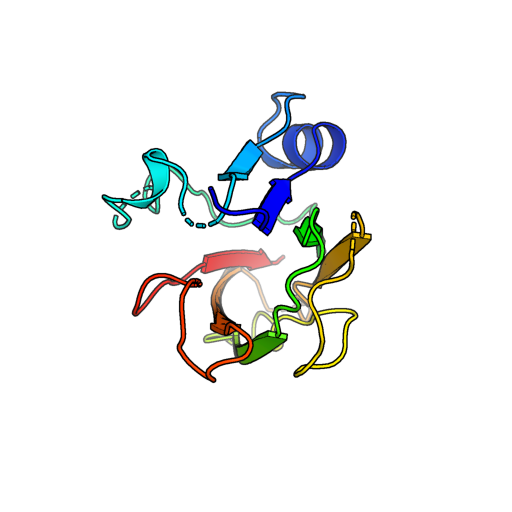9 -5.746 25.354 1.00 43.91 148 ALA A CA 1
ATOM 917 C C . ALA A 1 117 ? -7.834 -7.026 25.288 1.00 42.39 148 ALA A C 1
ATOM 918 O O . ALA A 1 117 ? -7.177 -7.285 24.276 1.00 40.65 148 ALA A O 1
ATOM 920 N N . ALA A 1 118 ? -7.818 -7.781 26.392 1.00 39.43 149 ALA A N 1
ATOM 921 C CA . ALA A 1 118 ? -7.152 -9.082 26.502 1.00 37.05 149 ALA A CA 1
ATOM 922 C C . ALA A 1 118 ? -8.083 -10.119 25.862 1.00 35.63 149 ALA A C 1
ATOM 923 O O . ALA A 1 118 ? -9.302 -10.031 26.029 1.00 34.65 149 ALA A O 1
ATOM 925 N N . PHE A 1 119 ? -7.525 -11.071 25.096 1.00 33.33 150 PHE A N 1
ATOM 926 C CA . PHE A 1 119 ? -8.357 -12.101 24.448 1.00 30.20 150 PHE A CA 1
ATOM 927 C C . PHE A 1 119 ? -7.596 -13.401 24.234 1.00 33.09 150 PHE A C 1
ATOM 928 O O . PHE A 1 119 ? -6.356 -13.411 24.239 1.00 32.09 150 PHE A O 1
ATOM 936 N N . GLU A 1 120 ? -8.355 -14.488 23.992 1.00 27.56 151 GLU A N 1
ATOM 937 C CA . GLU A 1 120 ? -7.817 -15.821 23.761 1.00 26.76 151 GLU A CA 1
ATOM 938 C C . GLU A 1 120 ? -8.215 -16.328 22.391 1.00 26.83 151 GLU A C 1
ATOM 939 O O . GLU A 1 120 ? -9.339 -16.101 21.930 1.00 25.94 151 GLU A O 1
ATOM 945 N N . VAL A 1 121 ? -7.310 -17.073 21.785 1.00 24.89 152 VAL A N 1
ATOM 946 C CA . VAL A 1 121 ? -7.553 -17.818 20.535 1.00 23.92 152 VAL A CA 1
ATOM 947 C C . VAL A 1 121 ? -6.923 -19.184 20.820 1.00 26.05 152 VAL A C 1
ATOM 948 O O . VAL A 1 121 ? -5.742 -19.397 20.541 1.00 25.45 152 VAL A O 1
ATOM 952 N N . ASP A 1 122 ? -7.687 -20.079 21.461 1.00 23.59 153 ASP A N 1
ATOM 953 C CA . ASP A 1 122 ? -7.208 -21.418 21.769 1.00 23.17 153 ASP A CA 1
ATOM 954 C C . ASP A 1 122 ? -7.635 -22.351 20.642 1.00 24.71 153 ASP A C 1
ATOM 955 O O . ASP A 1 122 ? -8.824 -22.631 20.488 1.00 23.79 153 ASP A O 1
ATOM 960 N N . VAL A 1 123 ? -6.659 -22.854 19.905 1.00 21.69 154 VAL A N 1
ATOM 961 C CA . VAL A 1 123 ? -6.860 -23.763 18.782 1.00 21.47 154 VAL A CA 1
ATOM 962 C C . VAL A 1 123 ? -5.978 -24.999 18.972 1.00 26.89 154 VAL A C 1
ATOM 963 O O . VAL A 1 123 ? -4.865 -24.906 19.497 1.00 28.52 154 VAL A O 1
ATOM 967 N N . ILE A 1 124 ? -6.481 -26.156 18.554 1.00 22.79 155 ILE A N 1
ATOM 968 C CA . ILE A 1 124 ? -5.762 -27.423 18.575 1.00 22.16 155 ILE A CA 1
ATOM 969 C C . ILE A 1 124 ? -5.762 -27.999 17.163 1.00 24.61 155 ILE A C 1
ATOM 970 O O . ILE A 1 124 ? -6.659 -27.689 16.374 1.00 23.67 155 ILE A O 1
ATOM 975 N N . VAL A 1 125 ? -4.762 -28.811 16.848 1.00 18.95 156 VAL A N 1
ATOM 976 C CA . VAL A 1 125 ? -4.680 -29.562 15.578 1.00 20.73 156 VAL A CA 1
ATOM 977 C C . VAL A 1 125 ? -4.530 -31.023 15.990 1.00 27.20 156 VAL A C 1
ATOM 978 O O . VAL A 1 125 ? -3.647 -31.353 16.803 1.00 27.93 156 VAL A O 1
ATOM 982 N N . MET A 1 126 ? -5.394 -31.884 15.445 1.00 23.77 157 MET A N 1
ATOM 983 C CA . MET A 1 126 ? -5.371 -33.317 15.732 1.00 24.24 157 MET A CA 1
ATOM 984 C C . MET A 1 126 ? -5.018 -34.105 14.493 1.00 25.72 157 MET A C 1
ATOM 985 O O . MET A 1 126 ? -5.353 -33.681 13.400 1.00 25.58 157 MET A O 1
ATOM 990 N N . ASN A 1 127 ? -4.366 -35.270 14.654 1.00 22.86 158 ASN A N 1
ATOM 991 C CA . ASN A 1 127 ? -4.062 -36.137 13.512 1.00 23.70 158 ASN A CA 1
ATOM 992 C C . ASN A 1 127 ? -5.243 -37.110 13.380 1.00 27.44 158 ASN A C 1
ATOM 993 O O . ASN A 1 127 ? -6.169 -37.062 14.201 1.00 25.74 158 ASN A O 1
ATOM 998 N N . SER A 1 128 ? -5.194 -37.993 12.389 1.00 25.97 159 SER A N 1
ATOM 999 C CA . SER A 1 128 ? -6.226 -39.000 12.095 1.00 25.70 159 SER A CA 1
ATOM 1000 C C . SER A 1 128 ? -6.406 -40.089 13.194 1.00 30.30 159 SER A C 1
ATOM 1001 O O . SER A 1 128 ? -7.409 -40.801 13.200 1.00 30.15 159 SER A O 1
ATOM 1004 N N . GLU A 1 129 ? -5.497 -40.123 14.188 1.00 31.19 160 GLU A N 1
ATOM 1005 C CA . GLU A 1 129 ? -5.571 -40.996 15.366 1.00 32.36 160 GLU A CA 1
ATOM 1006 C C . GLU A 1 129 ? -6.303 -40.299 16.525 1.00 35.76 160 GLU A C 1
ATOM 1007 O O . GLU A 1 129 ? -6.497 -40.905 17.577 1.00 36.98 160 GLU A O 1
ATOM 1013 N N . GLY A 1 130 ? -6.718 -39.048 16.316 1.00 31.10 161 GLY A N 1
ATOM 1014 C CA . GLY A 1 130 ? -7.396 -38.246 17.327 1.00 29.92 161 GLY A CA 1
ATOM 1015 C C . GLY A 1 130 ? -6.474 -37.626 18.362 1.00 34.33 161 GLY A C 1
ATOM 1016 O O . GLY A 1 130 ? -6.943 -37.093 19.365 1.00 36.62 161 GLY A O 1
ATOM 1017 N N . ASN A 1 131 ? -5.162 -37.666 18.143 1.00 28.08 162 ASN A N 1
ATOM 1018 C CA . ASN A 1 131 ? -4.230 -37.061 19.107 1.00 27.23 162 ASN A CA 1
ATOM 1019 C C . ASN A 1 131 ? -3.915 -35.600 18.803 1.00 29.40 162 ASN A C 1
ATOM 1020 O O . ASN A 1 131 ? -3.603 -35.274 17.656 1.00 26.86 162 ASN A O 1
ATOM 1025 N N . THR A 1 132 ? -3.925 -34.734 19.841 1.00 28.88 163 THR A N 1
ATOM 1026 C CA . THR A 1 132 ? -3.566 -33.316 19.690 1.00 28.72 163 THR A CA 1
ATOM 1027 C C . THR A 1 132 ? -2.059 -33.244 19.449 1.00 33.55 163 THR A C 1
ATOM 1028 O O . THR A 1 132 ? -1.291 -33.692 20.298 1.00 33.84 163 THR A O 1
ATOM 1032 N N . ILE A 1 133 ? -1.647 -32.760 18.265 1.00 28.10 164 ILE A N 1
ATOM 1033 C CA . ILE A 1 133 ? -0.220 -32.676 17.942 1.00 28.53 164 ILE A CA 1
ATOM 1034 C C . ILE A 1 133 ? 0.328 -31.238 18.034 1.00 31.34 164 ILE A C 1
ATOM 1035 O O . ILE A 1 133 ? 1.536 -31.057 18.090 1.00 31.60 164 ILE A O 1
ATOM 1040 N N . LEU A 1 134 ? -0.552 -30.222 17.956 1.00 27.31 165 LEU A N 1
ATOM 1041 C CA . LEU A 1 134 ? -0.211 -28.802 18.003 1.00 27.08 165 LEU A CA 1
ATOM 1042 C C . LEU A 1 134 ? -1.338 -28.053 18.683 1.00 31.04 165 LEU A C 1
ATOM 1043 O O . LEU A 1 134 ? -2.504 -28.458 18.564 1.00 29.05 165 LEU A O 1
ATOM 1059 N N . THR A 1 136 ? -2.403 -23.878 20.722 1.00 23.80 167 THR A N 1
ATOM 1060 C CA . THR A 1 136 ? -2.024 -22.576 21.243 1.00 24.39 167 THR A CA 1
ATOM 1061 C C . THR A 1 136 ? -1.339 -22.877 22.605 1.00 29.91 167 THR A C 1
ATOM 1062 O O . THR A 1 136 ? -1.849 -23.700 23.370 1.00 28.37 167 THR A O 1
ATOM 1066 N N . PRO A 1 137 ? -0.157 -22.297 22.884 1.00 28.78 168 PRO A N 1
ATOM 1067 C CA . PRO A 1 137 ? 0.493 -22.542 24.194 1.00 29.58 168 PRO A CA 1
ATOM 1068 C C . PRO A 1 137 ? -0.488 -22.324 25.350 1.00 33.42 168 PRO A C 1
ATOM 1069 O O . PRO A 1 137 ? -1.275 -21.384 25.305 1.00 31.72 168 PRO A O 1
ATOM 1073 N N . GLN A 1 138 ? -0.486 -23.205 26.362 1.00 34.02 169 GLN A N 1
ATOM 1074 C CA . GLN A 1 138 ? -1.415 -23.077 27.502 1.00 34.66 169 GLN A CA 1
ATOM 1075 C C . GLN A 1 138 ? -1.379 -21.702 28.165 1.00 37.09 169 GLN A C 1
ATOM 1076 O O . GLN A 1 138 ? -0.308 -21.104 28.319 1.00 35.54 169 GLN A O 1
ATOM 1082 N N . ASN A 1 139 ? -2.573 -21.145 28.436 1.00 30.76 170 ASN A N 1
ATOM 1083 C CA . ASN A 1 139 ? -2.763 -19.833 29.063 1.00 31.32 170 ASN A CA 1
ATOM 1084 C C . ASN A 1 139 ? -2.305 -18.609 28.245 1.00 33.24 170 ASN A C 1
ATOM 1085 O O . ASN A 1 139 ? -2.171 -17.521 28.797 1.00 32.79 170 ASN A O 1
ATOM 1090 N N . ALA A 1 140 ? -2.115 -18.773 26.921 1.00 30.32 171 ALA A N 1
ATOM 1091 C CA . ALA A 1 140 ? -1.726 -17.659 26.061 1.00 29.85 171 ALA A CA 1
ATOM 1092 C C . ALA A 1 140 ? -2.808 -16.592 26.070 1.00 34.56 171 ALA A C 1
ATOM 1093 O O . ALA A 1 140 ? -4.007 -16.903 25.986 1.00 32.23 171 ALA A O 1
ATOM 1095 N N . ILE A 1 141 ? -2.369 -15.340 26.216 1.00 33.30 172 ILE A N 1
ATOM 1096 C CA . ILE A 1 141 ? -3.204 -14.156 26.184 1.00 35.91 172 ILE A CA 1
ATOM 1097 C C . ILE A 1 141 ? -2.688 -13.182 25.133 1.00 39.85 172 ILE A C 1
ATOM 1098 O O . ILE A 1 141 ? -1.483 -12.962 25.039 1.00 40.40 172 ILE A O 1
ATOM 1103 N N . PHE A 1 142 ? -3.601 -12.616 24.329 1.00 31.59 173 PHE A N 1
ATOM 1104 C CA . PHE A 1 142 ? -3.251 -11.650 23.286 1.00 30.96 173 PHE A CA 1
ATOM 1105 C C . PHE A 1 142 ? -3.952 -10.332 23.571 1.00 36.46 173 PHE A C 1
ATOM 1106 O O . PHE A 1 142 ? -4.925 -10.315 24.332 1.00 36.79 173 PHE A O 1
ATOM 1114 N N . PHE A 1 143 ? -3.464 -9.227 22.982 1.00 36.37 174 PHE A N 1
ATOM 1115 C CA . PHE A 1 143 ? -4.038 -7.897 23.254 1.00 38.71 174 PHE A CA 1
ATOM 1116 C C . PHE A 1 143 ? -4.380 -7.083 22.009 1.00 42.18 174 PHE A C 1
ATOM 1117 O O . PHE A 1 143 ? -3.636 -7.101 21.031 1.00 42.47 174 PHE A O 1
ATOM 1125 N N . LYS A 1 144 ? -5.513 -6.373 22.050 1.00 35.57 175 LYS A N 1
ATOM 1126 C CA . LYS A 1 144 ? -6.001 -5.531 20.952 1.00 36.64 175 LYS A CA 1
ATOM 1127 C C . LYS A 1 144 ? -6.246 -4.080 21.434 1.00 44.37 175 LYS A C 1
ATOM 1128 O O . LYS A 1 144 ? -7.077 -3.860 22.312 1.00 45.18 175 LYS A O 1
ATOM 1134 N N . THR A 1 145 ? -5.563 -3.106 20.817 1.00 39.58 176 THR A N 1
ATOM 1135 C CA . THR A 1 145 ? -5.764 -1.687 21.138 1.00 41.87 176 THR A CA 1
ATOM 1136 C C . THR A 1 145 ? -7.044 -1.228 20.407 1.00 46.39 176 THR A C 1
ATOM 1137 O O . THR A 1 145 ? -7.140 -1.371 19.190 1.00 43.25 176 THR A O 1
ATOM 1141 N N . CYS A 1 146 ? -8.048 -0.761 21.175 1.00 45.47 177 CYS A N 1
ATOM 1142 C CA . CYS A 1 146 ? -9.338 -0.275 20.677 1.00 46.99 177 CYS A CA 1
ATOM 1143 C C . CYS A 1 146 ? -9.496 1.215 21.030 1.00 54.83 177 CYS A C 1
ATOM 1144 O O . CYS A 1 146 ? -9.197 1.601 22.161 1.00 54.44 177 CYS A O 1
ATOM 1147 N N . GLN A 1 147 ? -10.004 2.032 20.084 1.00 60.72 178 GLN A N 1
ATOM 1148 C CA . GLN A 1 147 ? -10.249 3.458 20.336 1.00 93.15 178 GLN A CA 1
ATOM 1149 C C . GLN A 1 147 ? -11.632 3.951 19.892 1.00 125.12 178 GLN A C 1
ATOM 1150 O O . GLN A 1 147 ? -12.229 3.394 18.972 1.00 91.50 178 GLN A O 1
#

Sequence (140 aa):
TGSLYLWIDAHQARVLIGFEEDILIVSEGMAPFTHDFRAQQRMPAIPVNIHSMNFTWQAAGQAEYFYEFLSLRSLDGIMADPTVNVPLLGTTVPHASVVQVGFPCLGQDGVAAFEVDVIVMNSEGNTILTPQNAIFFKTCQ

GO terms:
  GO:0005515 protein binding (F, IPI)

Solvent-accessible surface area: 8733 Å² total